Protein AF-A0A1F8TV59-F1 (afdb_monomer_lite)

Sequence (61 aa):
MSAVRLFDVYRGSQIGEGKKSMAYCLTYQAPDKTLTDAEAAQIRNRIVKRLAQEVGAKLRS

Foldseek 3Di:
DPDKDFDDWDDDCVQPPPDIDIDIDDDDDDPPDDDDPVNVVVVVVVVQVVCCVPPVDDDDD

pLDDT: mean 77.92, std 7.03, range [53.22, 87.0]

Radius of gyration: 13.77 Å; chains: 1; bounding box: 26×18×42 Å

Structure (mmCIF, N/CA/C/O backbone):
data_AF-A0A1F8TV59-F1
#
_entry.id   AF-A0A1F8TV59-F1
#
loop_
_atom_site.group_PDB
_atom_site.id
_atom_site.type_symbol
_atom_site.label_atom_id
_atom_site.label_alt_id
_atom_site.label_comp_id
_atom_site.label_asym_id
_atom_site.label_entity_id
_atom_site.label_seq_id
_atom_site.pdbx_PDB_ins_code
_atom_site.Cartn_x
_atom_site.Cartn_y
_atom_site.Cartn_z
_atom_site.occupancy
_atom_site.B_iso_or_equiv
_atom_site.auth_seq_id
_atom_site.auth_comp_id
_atom_site.auth_asym_id
_atom_site.auth_atom_id
_atom_site.pdbx_PDB_model_num
ATOM 1 N N . MET A 1 1 ? -0.963 -6.575 -11.649 1.00 60.84 1 MET A N 1
ATOM 2 C CA . MET A 1 1 ? -1.074 -6.797 -10.190 1.00 60.84 1 MET A CA 1
ATOM 3 C C . MET A 1 1 ? -1.058 -8.290 -9.994 1.00 60.84 1 MET A C 1
ATOM 5 O O . MET A 1 1 ? -1.932 -8.944 -10.542 1.00 60.84 1 MET A O 1
ATOM 9 N N . SER A 1 2 ? -0.023 -8.814 -9.346 1.00 70.19 2 SER A N 1
ATOM 10 C CA . SER A 1 2 ? 0.303 -10.244 -9.459 1.00 70.19 2 SER A CA 1
ATOM 11 C C . SER A 1 2 ? -0.058 -11.031 -8.208 1.00 70.19 2 SER A C 1
ATOM 13 O O . SER A 1 2 ? -0.369 -12.210 -8.306 1.00 70.19 2 SER A O 1
ATOM 15 N N . ALA A 1 3 ? -0.082 -10.378 -7.041 1.00 73.25 3 ALA A N 1
ATOM 16 C CA . ALA A 1 3 ? -0.595 -10.972 -5.813 1.00 73.25 3 ALA A CA 1
ATOM 17 C C . ALA A 1 3 ? -1.084 -9.905 -4.824 1.00 73.25 3 ALA A C 1
ATOM 19 O O . ALA A 1 3 ? -0.520 -8.811 -4.731 1.00 73.25 3 ALA A O 1
ATOM 20 N N . VAL A 1 4 ? -2.115 -10.258 -4.056 1.00 79.38 4 VAL A N 1
ATOM 21 C CA . VAL A 1 4 ? -2.571 -9.532 -2.864 1.00 79.38 4 VAL A CA 1
ATOM 22 C C . VAL A 1 4 ? -2.577 -10.513 -1.716 1.00 79.38 4 VAL A C 1
ATOM 24 O O . VAL A 1 4 ? -3.207 -11.564 -1.819 1.00 79.38 4 VAL A O 1
ATOM 27 N N . ARG A 1 5 ? -1.909 -10.175 -0.617 1.00 80.12 5 ARG A N 1
ATOM 28 C CA . ARG A 1 5 ? -2.005 -10.946 0.621 1.00 80.12 5 ARG A CA 1
ATOM 29 C C . ARG A 1 5 ? -2.357 -10.041 1.779 1.00 80.12 5 ARG A C 1
ATOM 31 O O . ARG A 1 5 ? -1.753 -8.990 1.954 1.00 80.12 5 ARG A O 1
ATOM 38 N N . LEU A 1 6 ? -3.322 -10.465 2.581 1.00 80.12 6 LEU A N 1
ATOM 39 C CA . LEU A 1 6 ? -3.547 -9.875 3.890 1.00 80.12 6 LEU A CA 1
ATOM 40 C C . LEU A 1 6 ? -2.415 -10.358 4.798 1.00 80.12 6 LEU A C 1
ATOM 42 O O . LEU A 1 6 ? -2.257 -11.560 4.994 1.00 80.12 6 LEU A O 1
ATOM 46 N N . PHE A 1 7 ? -1.581 -9.431 5.250 1.00 78.50 7 PHE A N 1
ATOM 47 C CA . PHE A 1 7 ? -0.420 -9.733 6.078 1.00 78.50 7 PHE A CA 1
ATOM 48 C C . PHE A 1 7 ? -0.806 -9.782 7.551 1.00 78.50 7 PHE A C 1
ATOM 50 O O . PHE A 1 7 ? -0.474 -10.742 8.235 1.00 78.50 7 PHE A O 1
ATOM 57 N N . ASP A 1 8 ? -1.533 -8.768 8.018 1.00 78.31 8 ASP A N 1
ATOM 58 C CA . ASP A 1 8 ? -1.890 -8.655 9.426 1.00 78.31 8 ASP A CA 1
ATOM 59 C C . ASP A 1 8 ? -3.241 -7.956 9.605 1.00 78.31 8 ASP A C 1
ATOM 61 O O . ASP A 1 8 ? -3.633 -7.092 8.814 1.00 78.31 8 ASP A O 1
ATOM 65 N N . VAL A 1 9 ? -3.964 -8.339 10.651 1.00 79.31 9 VAL A N 1
ATOM 66 C CA . VAL A 1 9 ? -5.210 -7.707 11.081 1.00 79.31 9 VAL A CA 1
ATOM 67 C C . VAL A 1 9 ? -5.060 -7.356 12.546 1.00 79.31 9 VAL A C 1
ATOM 69 O O . VAL A 1 9 ? -5.389 -8.136 13.439 1.00 79.31 9 VAL A O 1
ATOM 72 N N . TYR A 1 10 ? -4.621 -6.133 12.791 1.00 76.88 10 TYR A N 1
ATOM 73 C CA . TYR A 1 10 ? -4.520 -5.606 14.133 1.00 76.88 10 TYR A CA 1
ATOM 74 C C . TYR A 1 10 ? -5.886 -5.088 14.606 1.00 76.88 10 TYR A C 1
ATOM 76 O O . TYR A 1 10 ? -6.556 -4.292 13.934 1.00 76.88 10 TYR A O 1
ATOM 84 N N . ARG A 1 11 ? -6.306 -5.544 15.789 1.00 70.56 11 ARG A N 1
ATOM 85 C CA . ARG A 1 11 ? -7.474 -5.055 16.537 1.00 70.56 11 ARG A CA 1
ATOM 86 C C . ARG A 1 11 ? -7.003 -4.713 17.945 1.00 70.56 11 ARG A C 1
ATOM 88 O O . ARG A 1 11 ? -6.592 -5.605 18.675 1.00 70.56 11 ARG A O 1
ATOM 95 N N . GLY A 1 12 ? -7.040 -3.440 18.319 1.00 70.38 12 GLY A N 1
ATOM 96 C CA . GLY A 1 12 ? -6.546 -2.990 19.617 1.00 70.38 12 GLY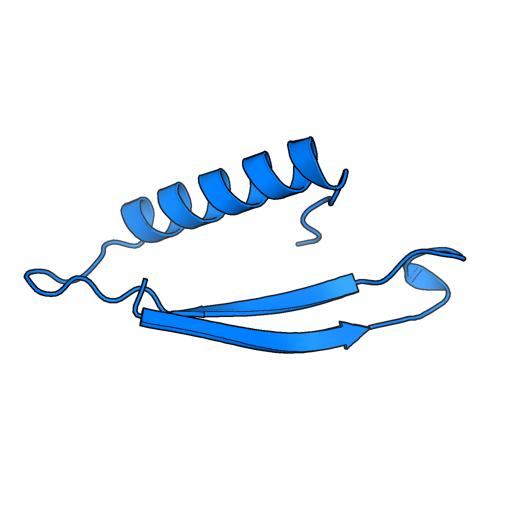 A CA 1
ATOM 97 C C . GLY A 1 12 ? -7.148 -1.654 20.025 1.00 70.38 12 GLY A C 1
ATOM 98 O O . GLY A 1 12 ? -7.628 -0.888 19.195 1.00 70.38 12 GLY A O 1
ATOM 99 N N . SER A 1 13 ? -7.098 -1.333 21.309 1.00 64.69 13 SER A N 1
ATOM 100 C CA . SER A 1 13 ? -7.628 -0.077 21.858 1.00 64.69 13 SER A CA 1
ATOM 101 C C . SER A 1 13 ? -6.996 1.170 21.211 1.00 64.69 13 SER A C 1
ATOM 103 O O . SER A 1 13 ? -7.655 2.194 21.067 1.00 64.69 13 SER A O 1
ATOM 105 N N . GLN A 1 14 ? -5.765 1.065 20.695 1.00 69.62 14 GLN A N 1
ATOM 106 C CA . GLN A 1 14 ? -5.030 2.147 20.018 1.00 69.62 14 GLN A CA 1
ATOM 107 C C . GLN A 1 14 ? -5.544 2.497 18.599 1.00 69.62 14 GLN A C 1
ATOM 109 O O . GLN A 1 14 ? -5.100 3.479 17.990 1.00 6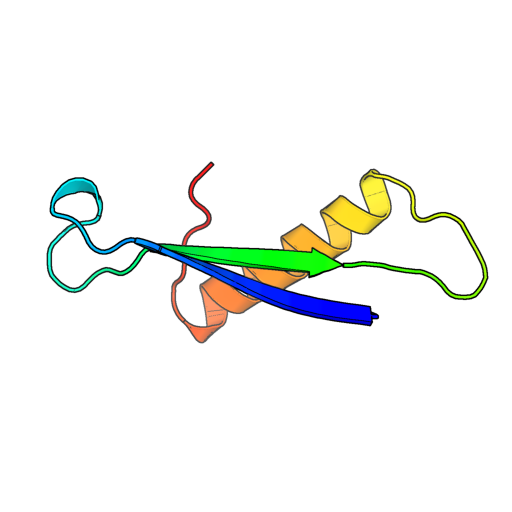9.62 14 GLN A O 1
ATOM 114 N N . ILE A 1 15 ? -6.462 1.701 18.035 1.00 69.88 15 ILE A N 1
ATOM 115 C CA . ILE A 1 15 ? -7.203 2.030 16.799 1.00 69.88 15 ILE A CA 1
ATOM 116 C C . ILE A 1 15 ? -8.617 2.550 17.079 1.00 69.88 15 ILE A C 1
ATOM 118 O O . ILE A 1 15 ? -9.230 3.087 16.159 1.00 69.88 15 ILE A O 1
ATOM 122 N N . GLY A 1 16 ? -9.091 2.484 18.325 1.00 66.38 16 GLY A N 1
ATOM 123 C CA . GLY A 1 16 ? -10.447 2.851 18.731 1.00 66.38 16 GLY A CA 1
ATOM 124 C C . GLY A 1 16 ? -11.435 1.690 18.605 1.00 66.38 16 GLY A C 1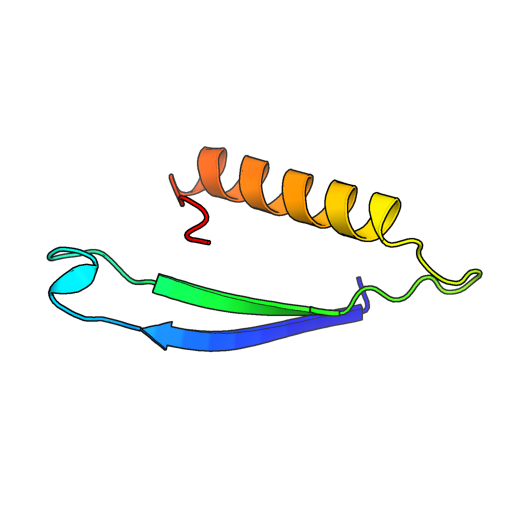
ATOM 125 O O . GLY A 1 16 ? -11.307 0.835 17.724 1.00 66.38 16 GLY A O 1
ATOM 126 N N . GLU A 1 17 ? -12.427 1.653 19.494 1.00 68.81 17 GLU A N 1
ATOM 127 C CA . GLU A 1 17 ? -13.471 0.627 19.473 1.00 68.81 17 GLU A CA 1
ATOM 128 C C . GLU A 1 17 ? -14.203 0.600 18.123 1.00 68.81 17 GLU A C 1
ATOM 130 O O . GLU A 1 17 ? -14.470 1.631 17.503 1.00 68.81 17 GLU A O 1
ATOM 135 N N . GLY A 1 18 ? -14.467 -0.609 17.621 1.00 71.81 18 GLY A N 1
ATOM 136 C CA . GLY A 1 18 ? -15.114 -0.828 16.324 1.00 71.81 18 GLY A CA 1
ATOM 137 C C . GLY A 1 18 ? -14.207 -0.671 15.097 1.00 71.81 18 GLY A C 1
ATOM 138 O O . GLY A 1 18 ? -14.639 -0.989 13.989 1.00 71.81 18 GLY A O 1
ATOM 139 N N . LYS A 1 19 ? -12.944 -0.249 15.256 1.00 70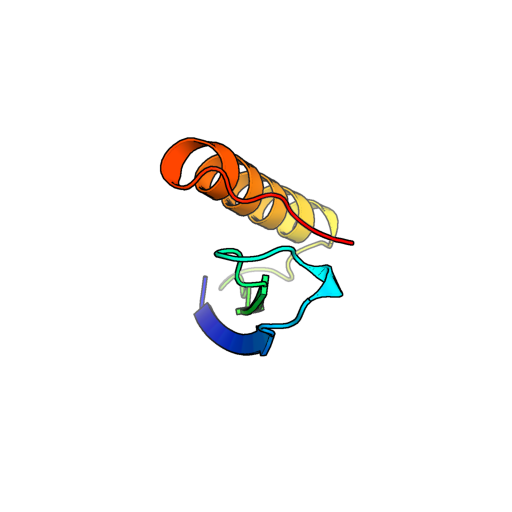.81 19 LYS A N 1
ATOM 140 C CA . LYS A 1 19 ? -11.986 -0.111 14.146 1.00 70.81 19 LYS A CA 1
ATOM 141 C C . LYS A 1 19 ? -11.015 -1.288 14.079 1.00 70.81 19 LYS A C 1
ATOM 143 O O . LYS A 1 19 ? -10.663 -1.909 15.079 1.00 70.81 19 LYS A O 1
ATOM 148 N N . LYS A 1 20 ? -10.582 -1.608 12.860 1.00 76.00 20 LYS A N 1
ATOM 149 C CA . LYS A 1 20 ? -9.637 -2.692 12.558 1.00 76.00 20 LYS A CA 1
ATOM 150 C C . LYS A 1 20 ? -8.571 -2.134 11.627 1.00 76.00 20 LYS A C 1
ATOM 152 O O . LYS A 1 20 ? -8.915 -1.520 10.620 1.00 76.00 20 LYS A O 1
ATOM 157 N N . SER A 1 21 ? -7.302 -2.327 11.963 1.00 79.81 21 SER A N 1
ATOM 158 C CA . SER A 1 21 ? -6.194 -2.018 11.061 1.00 79.81 21 SER A CA 1
ATOM 159 C C . SER A 1 21 ? -5.846 -3.284 10.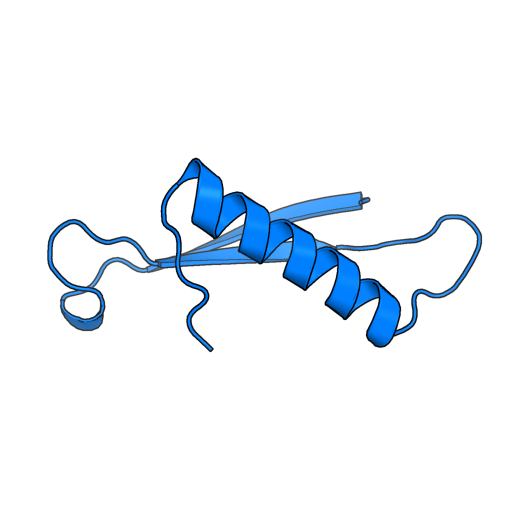297 1.00 79.81 21 SER A C 1
ATOM 161 O O . SER A 1 21 ? -5.640 -4.331 10.902 1.00 79.81 21 SER A O 1
ATOM 163 N N . MET A 1 22 ? -5.822 -3.209 8.973 1.00 81.31 22 MET A N 1
ATOM 164 C CA . MET A 1 22 ? -5.534 -4.353 8.114 1.00 81.31 22 MET A CA 1
ATOM 165 C C . MET A 1 22 ? -4.337 -4.000 7.239 1.00 81.31 22 MET A C 1
ATOM 167 O O . MET A 1 22 ? -4.414 -3.080 6.424 1.00 81.31 22 MET A O 1
ATOM 171 N N . ALA A 1 23 ? -3.228 -4.707 7.427 1.00 80.75 23 ALA A N 1
ATOM 172 C CA . ALA A 1 23 ? -2.036 -4.575 6.609 1.00 80.75 23 ALA A CA 1
ATOM 173 C C . ALA A 1 23 ? -2.144 -5.518 5.409 1.00 80.75 23 ALA A C 1
ATOM 175 O O . ALA A 1 23 ? -2.255 -6.734 5.565 1.00 80.75 23 ALA A O 1
ATOM 176 N N . TYR A 1 24 ? -2.084 -4.957 4.204 1.00 80.19 24 TYR A N 1
ATOM 177 C CA . TYR A 1 24 ? -2.080 -5.716 2.957 1.00 80.19 24 TYR A CA 1
ATOM 178 C C . TYR A 1 24 ? -0.713 -5.610 2.288 1.00 80.19 24 TYR A C 1
ATOM 180 O O . TYR A 1 24 ? -0.170 -4.520 2.117 1.00 80.19 24 TYR A O 1
ATOM 188 N N . CYS A 1 25 ? -0.185 -6.749 1.864 1.00 80.25 25 CYS A N 1
ATOM 189 C CA . CYS A 1 25 ? 0.992 -6.848 1.028 1.00 80.25 25 CYS A CA 1
ATOM 190 C C . CYS A 1 25 ? 0.546 -6.950 -0.436 1.00 80.25 25 CYS A C 1
ATOM 192 O O . CYS A 1 25 ? -0.187 -7.867 -0.819 1.00 80.25 25 CYS A O 1
ATOM 194 N N . LEU A 1 26 ? 0.950 -5.970 -1.240 1.00 80.38 26 LEU A N 1
ATOM 195 C CA . LEU A 1 26 ? 0.574 -5.842 -2.645 1.00 80.38 26 LEU A CA 1
ATOM 196 C C . LEU A 1 26 ? 1.826 -6.064 -3.490 1.00 80.38 26 LEU A C 1
ATOM 198 O O . LEU A 1 26 ? 2.769 -5.277 -3.410 1.00 80.38 26 LEU A O 1
ATOM 202 N N . THR A 1 27 ? 1.838 -7.127 -4.293 1.00 80.00 27 THR A N 1
ATOM 203 C CA . THR A 1 27 ? 2.946 -7.415 -5.206 1.00 80.00 27 THR A CA 1
ATOM 204 C C . THR A 1 27 ? 2.606 -6.897 -6.596 1.00 80.00 27 THR A C 1
ATOM 206 O O . THR A 1 27 ? 1.679 -7.373 -7.268 1.00 80.00 27 THR A O 1
ATOM 209 N N . TYR A 1 28 ? 3.384 -5.912 -7.035 1.00 75.75 28 TYR A N 1
ATOM 210 C CA . TYR A 1 28 ? 3.314 -5.363 -8.379 1.00 75.75 28 TYR A CA 1
ATOM 211 C C . TYR A 1 28 ? 4.442 -5.961 -9.216 1.00 75.75 28 TYR A C 1
ATOM 213 O O . TYR A 1 28 ? 5.610 -5.829 -8.869 1.00 75.75 28 TYR A O 1
ATOM 221 N N . GLN A 1 29 ? 4.083 -6.607 -10.318 1.00 77.94 29 GLN A N 1
ATOM 222 C CA . GLN A 1 29 ? 5.021 -7.060 -11.335 1.00 77.94 29 GLN A CA 1
ATOM 223 C C . GLN A 1 29 ? 4.485 -6.557 -12.670 1.00 77.94 29 GLN A C 1
ATOM 225 O O . GLN A 1 29 ? 3.297 -6.741 -12.962 1.00 77.94 29 GLN A O 1
ATOM 230 N N . ALA A 1 30 ? 5.336 -5.879 -13.433 1.00 78.00 30 ALA A N 1
ATOM 231 C CA . ALA A 1 30 ? 5.055 -5.596 -14.828 1.00 78.00 30 ALA A CA 1
ATOM 232 C C . ALA A 1 30 ? 5.656 -6.730 -15.681 1.00 78.00 30 ALA A C 1
ATOM 234 O O . ALA A 1 30 ? 6.728 -7.238 -15.346 1.00 78.00 30 ALA A O 1
ATOM 235 N N . PRO A 1 31 ? 4.942 -7.191 -16.720 1.00 74.94 31 PRO A N 1
ATOM 236 C CA . PRO A 1 31 ? 5.379 -8.315 -17.549 1.00 74.94 31 PRO A CA 1
ATOM 237 C C . PRO A 1 31 ? 6.538 -7.952 -18.489 1.00 74.94 31 PRO A C 1
ATOM 239 O O . PRO A 1 31 ? 7.223 -8.836 -18.986 1.00 74.94 31 PRO A O 1
ATOM 242 N N . ASP A 1 32 ? 6.744 -6.662 -18.732 1.00 81.94 32 ASP A N 1
ATOM 243 C CA . ASP A 1 32 ? 7.570 -6.104 -19.800 1.00 81.94 32 ASP A CA 1
ATOM 244 C C . ASP A 1 32 ? 8.638 -5.119 -19.298 1.00 81.94 32 ASP A C 1
ATOM 246 O O . ASP A 1 32 ? 9.501 -4.698 -20.067 1.00 81.94 32 ASP A O 1
ATOM 250 N N . LYS A 1 33 ? 8.605 -4.743 -18.013 1.00 80.06 33 LYS A N 1
ATOM 251 C CA . LYS A 1 33 ? 9.538 -3.769 -17.435 1.00 80.06 33 LYS A CA 1
ATOM 252 C C . LYS A 1 33 ? 9.701 -3.915 -15.926 1.00 80.06 33 LYS A C 1
ATOM 254 O O . LYS A 1 33 ? 8.840 -4.450 -15.230 1.00 80.06 33 LYS A O 1
ATOM 259 N N . THR A 1 34 ? 10.786 -3.356 -15.403 1.00 83.81 34 THR A N 1
ATOM 260 C CA . THR A 1 34 ? 10.925 -3.114 -13.964 1.00 83.81 34 THR A CA 1
ATOM 261 C C . THR A 1 34 ? 10.060 -1.918 -13.587 1.00 83.81 34 THR A C 1
ATOM 263 O O . THR A 1 34 ? 10.221 -0.835 -14.147 1.00 83.81 34 THR A O 1
ATOM 266 N N . LEU A 1 35 ? 9.134 -2.111 -12.646 1.00 80.94 35 LEU A N 1
ATOM 267 C CA . LEU A 1 35 ? 8.340 -1.006 -12.116 1.00 80.94 35 LEU A CA 1
ATOM 268 C C . LEU A 1 35 ? 9.234 -0.060 -11.325 1.00 80.94 35 LEU A C 1
ATOM 270 O O . LEU A 1 35 ? 9.994 -0.485 -10.454 1.00 80.94 35 LEU A O 1
ATOM 274 N N . THR A 1 36 ? 9.106 1.228 -11.610 1.00 85.62 36 THR A N 1
ATOM 275 C CA . THR A 1 36 ? 9.770 2.263 -10.818 1.00 85.62 36 THR A CA 1
ATOM 276 C C . THR A 1 36 ? 9.010 2.513 -9.517 1.00 85.62 36 THR A C 1
ATOM 278 O O . THR A 1 36 ? 7.802 2.269 -9.423 1.00 85.62 36 THR A O 1
ATOM 281 N N . ASP A 1 37 ? 9.702 3.045 -8.507 1.00 82.94 37 ASP A N 1
ATOM 282 C CA . ASP A 1 37 ? 9.066 3.402 -7.234 1.00 82.94 37 ASP A CA 1
ATOM 283 C C . ASP A 1 37 ? 7.908 4.399 -7.435 1.00 82.94 37 ASP A C 1
ATOM 285 O O . ASP A 1 37 ? 6.844 4.250 -6.836 1.00 82.94 37 ASP A O 1
ATOM 289 N N . ALA A 1 38 ? 8.053 5.334 -8.382 1.00 86.69 38 ALA A N 1
ATOM 290 C CA . ALA A 1 38 ? 7.012 6.295 -8.740 1.00 86.69 38 ALA A CA 1
ATOM 291 C C . ALA A 1 38 ? 5.733 5.620 -9.271 1.00 86.69 38 ALA A C 1
ATOM 293 O O . ALA A 1 38 ? 4.625 5.980 -8.867 1.00 86.69 38 ALA A O 1
ATOM 294 N N . GLU A 1 39 ? 5.862 4.612 -10.137 1.00 83.50 39 GLU A N 1
ATOM 295 C CA . GLU A 1 39 ? 4.716 3.852 -10.651 1.00 83.50 39 GLU A CA 1
ATOM 296 C C . GLU A 1 39 ? 4.055 3.025 -9.545 1.00 83.50 39 GLU A C 1
ATOM 298 O O . GLU A 1 39 ? 2.828 3.023 -9.407 1.00 83.50 39 GLU A O 1
ATOM 303 N N . ALA A 1 40 ? 4.857 2.370 -8.702 1.00 83.06 40 ALA A N 1
ATOM 304 C CA . ALA A 1 40 ? 4.348 1.635 -7.550 1.00 83.06 40 ALA A CA 1
ATOM 305 C C . ALA A 1 40 ? 3.610 2.567 -6.572 1.00 83.06 40 ALA A C 1
ATOM 307 O O . ALA A 1 40 ? 2.531 2.222 -6.080 1.00 83.06 40 ALA A O 1
ATOM 308 N N . ALA A 1 41 ? 4.139 3.767 -6.324 1.00 84.69 41 ALA A N 1
ATOM 309 C CA . ALA A 1 41 ? 3.514 4.792 -5.495 1.00 84.69 41 ALA A CA 1
ATOM 310 C C . ALA A 1 41 ? 2.200 5.305 -6.102 1.00 84.69 41 ALA A C 1
ATOM 312 O O . ALA A 1 41 ? 1.214 5.451 -5.378 1.00 84.69 41 ALA A O 1
ATOM 313 N N . GLN A 1 42 ? 2.134 5.516 -7.421 1.00 87.00 42 GLN A N 1
ATOM 314 C CA . GLN A 1 42 ? 0.894 5.900 -8.104 1.00 87.00 42 GLN A CA 1
ATOM 315 C C . GLN A 1 42 ? -0.198 4.838 -7.949 1.00 87.00 42 GLN A C 1
ATOM 317 O O . GLN A 1 42 ? -1.334 5.170 -7.597 1.00 87.00 42 GLN A O 1
ATOM 322 N N . ILE A 1 43 ? 0.138 3.562 -8.160 1.00 84.00 43 ILE A N 1
ATOM 323 C CA . ILE A 1 43 ? -0.816 2.459 -8.001 1.00 84.00 43 ILE A CA 1
ATOM 324 C C . ILE A 1 43 ? -1.280 2.374 -6.543 1.00 84.00 43 ILE A C 1
ATOM 326 O O . ILE A 1 43 ? -2.484 2.309 -6.280 1.00 84.00 43 ILE A O 1
ATOM 330 N N . ARG A 1 44 ? -0.346 2.458 -5.589 1.00 82.88 44 ARG A N 1
ATOM 331 C CA . ARG A 1 44 ? -0.643 2.448 -4.151 1.00 82.88 44 ARG A CA 1
ATOM 332 C C . ARG A 1 44 ? -1.586 3.588 -3.767 1.00 82.88 44 ARG A C 1
ATOM 334 O O . ARG A 1 44 ? -2.605 3.344 -3.128 1.00 82.88 44 ARG A O 1
ATOM 341 N N . ASN A 1 45 ? -1.310 4.810 -4.220 1.00 85.75 45 ASN A N 1
ATOM 342 C CA . ASN A 1 45 ? -2.155 5.978 -3.965 1.00 85.75 45 ASN A CA 1
ATOM 343 C C . ASN A 1 45 ? -3.551 5.826 -4.569 1.00 85.75 45 ASN A C 1
ATOM 345 O O . ASN A 1 45 ? -4.534 6.237 -3.953 1.00 85.75 45 ASN A O 1
ATOM 349 N N . ARG A 1 46 ? -3.667 5.216 -5.753 1.00 86.62 46 ARG A N 1
ATOM 350 C CA . ARG A 1 46 ? -4.966 4.939 -6.377 1.00 86.62 46 ARG A CA 1
ATOM 351 C C . ARG A 1 46 ? -5.787 3.954 -5.546 1.00 86.62 46 ARG A C 1
ATOM 353 O O . ARG A 1 46 ? -6.975 4.188 -5.342 1.00 86.62 46 ARG A O 1
ATOM 360 N N . ILE A 1 47 ? -5.153 2.902 -5.026 1.00 83.88 47 ILE A N 1
ATOM 361 C CA . ILE A 1 47 ? -5.793 1.924 -4.135 1.00 83.88 47 ILE A CA 1
ATOM 362 C C . ILE A 1 47 ? -6.228 2.597 -2.830 1.00 83.88 47 ILE A C 1
ATOM 364 O O . ILE A 1 47 ? -7.380 2.457 -2.434 1.00 83.88 47 ILE A O 1
ATOM 368 N N . VAL A 1 48 ? -5.355 3.390 -2.201 1.00 84.38 48 VAL A N 1
ATOM 369 C CA . VAL A 1 48 ? -5.671 4.115 -0.959 1.00 84.38 48 VAL A CA 1
ATOM 370 C C . VAL A 1 48 ? -6.825 5.094 -1.160 1.00 84.38 48 VAL A C 1
ATOM 372 O O . VAL A 1 48 ? -7.747 5.104 -0.352 1.00 84.38 48 VAL A O 1
ATOM 375 N N . LYS A 1 49 ? -6.826 5.880 -2.245 1.00 85.25 49 LYS A N 1
ATOM 376 C CA . LYS A 1 49 ? -7.937 6.792 -2.562 1.00 85.25 49 LYS A CA 1
ATOM 377 C C . LYS A 1 49 ? -9.251 6.042 -2.739 1.00 85.25 49 LYS A C 1
ATOM 379 O O . LYS A 1 49 ? -10.271 6.483 -2.222 1.00 85.25 49 LYS A O 1
ATOM 384 N N . ARG A 1 50 ? -9.224 4.908 -3.441 1.00 86.75 50 ARG A N 1
ATOM 385 C CA . ARG A 1 50 ? -10.422 4.101 -3.672 1.00 86.75 50 ARG A CA 1
ATOM 386 C C . ARG A 1 50 ? -10.946 3.482 -2.378 1.00 86.75 50 ARG A C 1
ATOM 388 O O . ARG A 1 50 ? -12.134 3.574 -2.113 1.00 86.75 50 ARG A O 1
ATOM 395 N N . LEU A 1 51 ? -10.064 2.955 -1.530 1.00 83.62 51 LEU A N 1
ATOM 396 C CA . LEU A 1 51 ? -10.425 2.455 -0.200 1.00 83.62 51 LEU A CA 1
ATOM 397 C C . LEU A 1 51 ? -10.954 3.574 0.712 1.00 83.62 51 LEU A C 1
ATOM 399 O O . LEU A 1 51 ? -11.903 3.367 1.463 1.00 83.62 51 LEU A O 1
ATOM 403 N N . ALA A 1 52 ? -10.390 4.778 0.630 1.00 83.56 52 ALA A N 1
ATOM 404 C CA . ALA A 1 52 ? -10.903 5.928 1.367 1.00 83.56 52 ALA A CA 1
ATOM 405 C C . ALA A 1 52 ? -12.319 6.321 0.915 1.00 83.56 52 ALA A C 1
ATOM 407 O O . ALA A 1 52 ? -13.135 6.694 1.750 1.00 83.56 52 ALA A O 1
ATOM 408 N N . GLN A 1 53 ? -12.623 6.210 -0.381 1.00 83.44 53 GLN A N 1
ATOM 409 C CA . GLN A 1 53 ? -13.946 6.519 -0.930 1.00 83.44 53 GLN A CA 1
ATOM 410 C C . GLN A 1 53 ? -14.978 5.413 -0.674 1.00 83.44 53 GLN A C 1
ATOM 412 O O . GLN A 1 53 ? -16.094 5.718 -0.272 1.00 83.44 53 GLN A O 1
ATOM 417 N N . GLU A 1 54 ? -14.624 4.147 -0.899 1.00 85.44 54 GLU A N 1
ATOM 418 C CA . GLU A 1 54 ? -15.570 3.024 -0.822 1.00 85.44 54 GLU A CA 1
ATOM 419 C C . GLU A 1 54 ? -15.829 2.567 0.617 1.00 85.44 54 GLU A C 1
ATOM 421 O O . GLU A 1 54 ? -16.954 2.214 0.956 1.00 85.44 54 GLU A O 1
ATOM 426 N N . VAL A 1 55 ? -14.803 2.572 1.476 1.00 78.69 55 VAL A N 1
ATOM 427 C CA . VAL A 1 55 ? -14.901 2.022 2.840 1.00 78.69 55 VAL A CA 1
ATOM 428 C C . VAL A 1 55 ? -14.497 3.014 3.932 1.00 78.69 55 VAL A C 1
ATOM 430 O O . VAL A 1 55 ? -14.439 2.649 5.105 1.00 78.69 55 VAL A O 1
ATOM 433 N N . GLY A 1 56 ? -14.190 4.269 3.580 1.00 77.88 56 GLY A N 1
ATOM 434 C CA . GLY A 1 56 ? -13.752 5.276 4.554 1.00 77.88 56 GLY A CA 1
ATOM 435 C C . GLY A 1 56 ? -12.403 4.953 5.205 1.00 77.88 56 GLY A C 1
ATOM 436 O O . GLY A 1 56 ? -12.081 5.495 6.266 1.00 77.88 56 GLY A O 1
ATOM 437 N N . ALA A 1 57 ? -11.616 4.047 4.614 1.00 75.38 57 ALA A N 1
ATOM 438 C CA . ALA A 1 57 ? -10.348 3.620 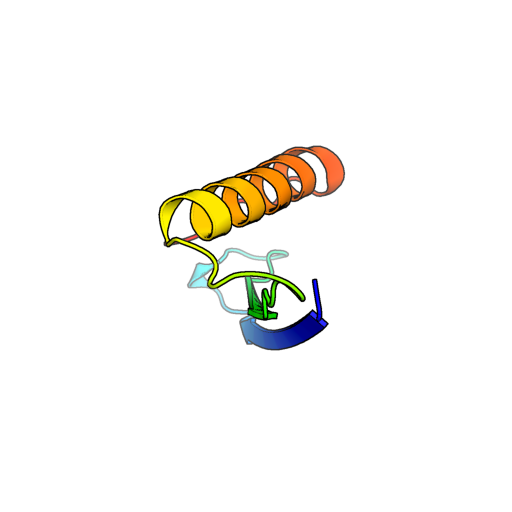5.189 1.00 75.38 57 ALA A CA 1
ATOM 439 C C . ALA A 1 57 ? -9.313 4.749 5.127 1.00 75.38 57 ALA A C 1
ATOM 441 O O . ALA A 1 57 ? -9.147 5.421 4.109 1.00 75.38 57 ALA A O 1
ATOM 442 N N . LYS A 1 58 ? -8.569 4.930 6.219 1.00 70.31 58 LYS A N 1
ATOM 443 C CA . LYS A 1 58 ? -7.432 5.852 6.285 1.00 70.31 58 LYS A CA 1
ATOM 444 C C . LYS A 1 58 ? -6.141 5.048 6.300 1.00 70.31 58 LYS A C 1
ATOM 446 O O . LYS A 1 58 ? -5.991 4.150 7.127 1.00 70.31 58 LYS A O 1
ATOM 451 N N . LEU A 1 59 ? -5.216 5.382 5.400 1.00 70.81 59 LEU A N 1
ATOM 452 C CA . LEU A 1 59 ? -3.857 4.852 5.457 1.00 70.81 59 LEU A CA 1
ATOM 453 C C . LEU A 1 59 ? -3.193 5.365 6.742 1.00 70.81 59 LEU A C 1
ATOM 455 O O . LEU A 1 59 ? -3.197 6.570 6.995 1.00 70.81 59 LEU A O 1
ATOM 459 N N . ARG A 1 60 ? -2.654 4.452 7.549 1.00 65.81 60 ARG A N 1
ATOM 460 C CA . ARG A 1 60 ? -1.870 4.764 8.747 1.00 65.81 60 ARG A CA 1
ATOM 461 C C . ARG A 1 60 ? -0.410 4.439 8.413 1.00 65.81 60 ARG A C 1
ATOM 463 O O . ARG A 1 60 ? -0.135 3.297 8.055 1.00 65.81 60 ARG A O 1
ATOM 470 N N . SER A 1 61 ? 0.446 5.461 8.405 1.00 53.22 61 SER A N 1
ATOM 471 C CA . SER A 1 61 ? 1.891 5.380 8.130 1.00 53.22 61 SER A CA 1
ATOM 472 C C . SER A 1 61 ? 2.674 4.983 9.367 1.00 53.22 61 SER A C 1
ATOM 474 O O . SER A 1 61 ? 2.322 5.539 10.435 1.00 53.22 61 SER A O 1
#

Secondary structure (DSSP, 8-state):
--EEEEEEEE--GGG-TT--EEEEEEE---SSSPPPHHHHHHHHHHHHHHHHHHH------